Protein AF-A0A9D1J236-F1 (afdb_monomer)

Secondary structure (DSSP, 8-state):
--EEEE-HHHHHHHHHH--S-EEEEETTEEEE-SSHHHHHHHHHHHHHH-SSS-EEEEEEESSHHHHHHHHHHS-S---S-----------

pLDDT: mean 76.89, std 16.4, range [35.75, 91.06]

Organism: NCBI:txid2840830

Solvent-accessible surface area (backbone atoms only — not comparable to full-atom values): 5672 Å² total; per-residue (Å²): 138,70,71,35,72,41,40,56,69,60,52,54,59,50,55,75,74,48,86,60,57,36,35,44,36,39,97,91,44,76,42,61,50,75,42,73,67,44,39,52,50,50,39,50,57,46,57,77,70,22,93,82,60,46,38,71,30,33,74,48,55,76,34,70,67,47,43,52,54,47,54,75,71,54,52,90,63,91,76,87,86,76,82,86,82,79,79,90,74,91,130

Radius of gyration: 15.69 Å; Cα contacts (8 Å, |Δi|>4): 108; chains: 1; bounding box: 29×26×56 Å

Sequence (91 aa):
MRLYHVKPYKLLSLLEHSTGNLFLVTDGVCFSLKSRLAQLYAVKHLMERSEDGTVSAEIRCDSPRDKDLFLRNLSEKELLDTPDRTPSQAC

Foldseek 3Di:
DDKFFDQLVLLVVLLVVDDFWKWKAAPNDIFTCPDPVSSVVVSVVQVVPDPPRTGIIDMDTPDPVSVVSCPVSGDPDPDDDDPDDDDDDDD

Nearest PDB structures (foldseek):
  4xwj-assembly1_B  TM=5.658E-01  e=3.549E-02  Escherichia coli K-12
  2hpr-assembly1_A  TM=6.022E-01  e=1.754E-01  Bacillus subtilis
  4dim-assembly1_A  TM=5.896E-01  e=1.059E+00  Anaerococcus prevotii DSM 20548
  6no1-assembly1_B  TM=4.604E-01  e=4.287E+00  Blastocystis sp. ATCC 50177/Nand II

Structure (mmCIF, N/CA/C/O backbone):
data_AF-A0A9D1J236-F1
#
_entry.id   AF-A0A9D1J236-F1
#
loop_
_atom_site.group_PDB
_atom_site.id
_atom_site.type_symbol
_atom_site.label_atom_id
_atom_site.label_alt_id
_atom_site.label_comp_id
_atom_site.label_asym_id
_atom_site.label_entity_id
_atom_site.label_seq_id
_atom_site.pdbx_PDB_ins_code
_atom_site.Cartn_x
_atom_site.Cartn_y
_atom_site.Cartn_z
_atom_site.occupancy
_atom_site.B_iso_or_equiv
_atom_site.auth_seq_id
_atom_site.auth_comp_id
_atom_site.auth_asym_id
_atom_site.auth_atom_id
_atom_site.pdbx_PDB_model_num
ATOM 1 N N . MET A 1 1 ? -13.773 -7.387 -6.334 1.00 60.38 1 MET A N 1
ATOM 2 C CA . MET A 1 1 ? -12.770 -6.449 -5.783 1.00 60.38 1 MET A CA 1
ATOM 3 C C . MET A 1 1 ? -12.716 -6.680 -4.282 1.00 60.38 1 MET A C 1
ATOM 5 O O . MET A 1 1 ? -13.786 -6.823 -3.707 1.00 60.38 1 MET A O 1
ATOM 9 N N . ARG A 1 2 ? -11.529 -6.817 -3.674 1.00 66.88 2 ARG A N 1
ATOM 10 C CA . ARG A 1 2 ? -11.391 -7.002 -2.215 1.00 66.88 2 ARG A CA 1
ATOM 11 C C . ARG A 1 2 ? -10.964 -5.680 -1.586 1.00 66.88 2 ARG A C 1
ATOM 13 O O . ARG A 1 2 ? -9.959 -5.113 -2.011 1.00 66.88 2 ARG A O 1
ATOM 20 N N . LEU A 1 3 ? -11.750 -5.204 -0.626 1.00 78.62 3 LEU A N 1
ATOM 21 C CA . LEU A 1 3 ? -11.422 -4.050 0.201 1.00 78.62 3 LEU A CA 1
ATOM 22 C C . LEU A 1 3 ? -10.773 -4.555 1.486 1.00 78.62 3 LEU A C 1
ATOM 24 O O . LEU A 1 3 ? -11.241 -5.522 2.080 1.00 78.62 3 LEU A O 1
AT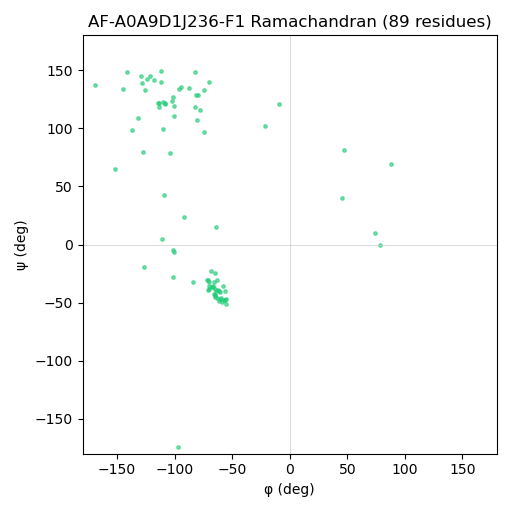OM 28 N N . TYR A 1 4 ? -9.691 -3.906 1.892 1.00 79.88 4 TYR A N 1
ATOM 29 C CA . TYR A 1 4 ? -8.975 -4.221 3.118 1.00 79.88 4 TYR A CA 1
ATOM 30 C C . TYR A 1 4 ? -9.151 -3.076 4.108 1.00 79.88 4 TYR A C 1
ATOM 32 O O . TYR A 1 4 ? -9.050 -1.911 3.721 1.00 79.88 4 TYR A O 1
ATOM 40 N N . HIS A 1 5 ? -9.343 -3.411 5.383 1.00 79.06 5 HIS A N 1
ATOM 41 C CA . HIS A 1 5 ? -9.145 -2.466 6.476 1.00 79.06 5 HIS A CA 1
ATOM 42 C C . HIS A 1 5 ? -7.651 -2.391 6.764 1.00 79.06 5 HIS A C 1
ATOM 44 O O . HIS A 1 5 ? -7.034 -3.343 7.245 1.00 79.06 5 HIS A O 1
ATOM 50 N N . VAL A 1 6 ? -7.044 -1.274 6.381 1.00 79.19 6 VAL A N 1
ATOM 51 C CA . VAL A 1 6 ? -5.597 -1.108 6.420 1.00 79.19 6 VAL A CA 1
ATOM 52 C C . VAL A 1 6 ? -5.224 -0.157 7.544 1.00 79.19 6 VAL A C 1
ATOM 54 O O . VAL A 1 6 ? -5.604 1.013 7.540 1.00 79.19 6 VAL A O 1
ATOM 57 N N . LYS A 1 7 ? -4.416 -0.658 8.481 1.00 83.19 7 LYS A N 1
ATOM 58 C CA . LYS A 1 7 ? -3.713 0.172 9.461 1.00 83.19 7 LYS A CA 1
ATO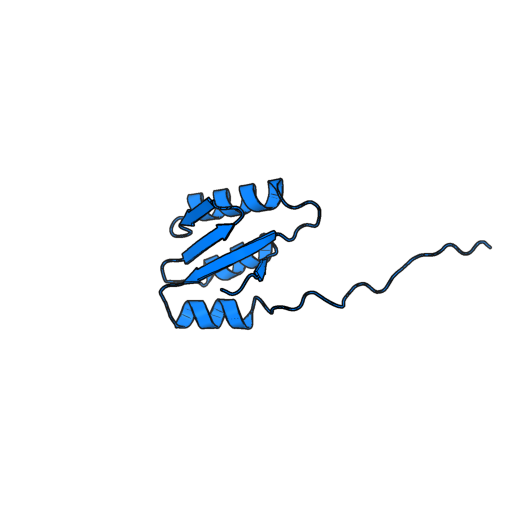M 59 C C . LYS A 1 7 ? -2.461 0.787 8.818 1.00 83.19 7 LYS A C 1
ATOM 61 O O . LYS A 1 7 ? -1.650 0.030 8.270 1.00 83.19 7 LYS A O 1
ATOM 66 N N . PRO A 1 8 ? -2.240 2.114 8.906 1.00 82.31 8 PRO A N 1
ATOM 67 C CA . PRO A 1 8 ? -1.141 2.790 8.207 1.00 82.31 8 PRO A CA 1
ATOM 68 C C . PRO A 1 8 ? 0.257 2.225 8.515 1.00 82.31 8 PRO A C 1
ATOM 70 O O . PRO A 1 8 ? 1.065 2.033 7.606 1.00 82.31 8 PRO A O 1
ATOM 73 N N . TYR A 1 9 ? 0.537 1.874 9.775 1.00 82.88 9 TYR A N 1
ATOM 74 C CA . TYR A 1 9 ? 1.825 1.281 10.166 1.00 82.88 9 TYR A CA 1
ATOM 75 C C . TYR A 1 9 ? 2.032 -0.121 9.571 1.00 82.88 9 TYR A C 1
ATOM 77 O O . TYR A 1 9 ? 3.138 -0.483 9.169 1.00 82.88 9 TYR A O 1
ATOM 85 N N . LYS A 1 10 ? 0.955 -0.910 9.481 1.00 85.12 10 LYS A N 1
ATOM 86 C CA . LYS A 1 10 ? 0.987 -2.269 8.935 1.00 85.12 10 LYS A CA 1
ATOM 87 C C . LYS A 1 10 ? 1.222 -2.228 7.429 1.00 85.12 10 LYS A C 1
ATOM 89 O O . LYS A 1 10 ? 2.001 -3.024 6.916 1.00 85.12 10 LYS A O 1
ATOM 94 N N . LEU A 1 11 ? 0.626 -1.251 6.743 1.00 86.81 11 LEU A N 1
ATOM 95 C CA . LEU A 1 11 ? 0.901 -0.983 5.333 1.00 86.81 11 LEU A CA 1
ATOM 96 C C . LEU A 1 11 ? 2.384 -0.675 5.096 1.00 86.81 11 LEU A C 1
ATOM 98 O O . LEU A 1 11 ? 2.998 -1.303 4.242 1.00 86.81 11 LEU A O 1
ATOM 102 N N . LEU A 1 12 ? 2.970 0.237 5.877 1.00 86.50 12 LEU A N 1
ATOM 103 C CA . LEU A 1 12 ? 4.397 0.577 5.796 1.00 86.50 12 LEU A CA 1
ATOM 104 C C . LEU A 1 12 ? 5.302 -0.646 5.962 1.00 86.50 12 LEU A C 1
ATOM 106 O O . LEU A 1 12 ? 6.193 -0.859 5.142 1.00 86.50 12 LEU A O 1
ATOM 110 N N . SER A 1 13 ? 5.032 -1.473 6.973 1.00 87.19 13 SER A N 1
ATOM 111 C CA . SER A 1 13 ? 5.797 -2.698 7.221 1.00 87.19 13 SER A CA 1
ATOM 112 C C . SER A 1 13 ? 5.702 -3.691 6.056 1.00 87.19 13 SER A C 1
ATOM 114 O O . SER A 1 13 ? 6.707 -4.279 5.659 1.00 87.19 13 SER A O 1
ATOM 116 N N . LEU A 1 14 ? 4.523 -3.853 5.446 1.00 88.69 14 LEU A N 1
ATOM 117 C CA . LEU A 1 14 ? 4.357 -4.730 4.282 1.00 88.69 14 LEU A CA 1
ATOM 118 C C . LEU A 1 14 ? 5.065 -4.189 3.038 1.00 88.69 14 LEU A C 1
ATOM 120 O O . LEU A 1 14 ? 5.635 -4.963 2.271 1.00 88.69 14 LEU A O 1
ATOM 124 N N . LEU A 1 15 ? 5.070 -2.868 2.855 1.00 88.75 15 LEU A N 1
ATOM 125 C CA . LEU A 1 15 ? 5.742 -2.224 1.729 1.00 88.75 15 LEU A CA 1
ATOM 126 C C . LEU A 1 15 ? 7.261 -2.395 1.775 1.00 88.75 15 LEU A C 1
ATOM 128 O O . LEU A 1 15 ? 7.877 -2.537 0.723 1.00 88.75 15 LEU A O 1
ATOM 132 N N . GLU A 1 16 ? 7.856 -2.461 2.966 1.00 87.44 16 GLU A N 1
A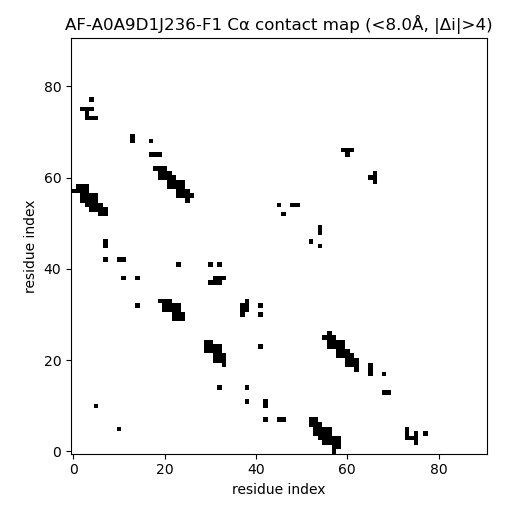TOM 133 C CA . GLU A 1 16 ? 9.292 -2.735 3.139 1.00 87.44 16 GLU A CA 1
ATOM 134 C C . GLU A 1 16 ? 9.702 -4.139 2.673 1.00 87.44 16 GLU A C 1
ATOM 136 O O . GLU A 1 16 ? 10.849 -4.348 2.288 1.00 87.44 16 GLU A O 1
ATOM 141 N N . HIS A 1 17 ? 8.761 -5.084 2.650 1.00 87.88 17 HIS A N 1
ATOM 142 C CA . HIS A 1 17 ? 8.988 -6.465 2.211 1.00 87.88 17 HIS A CA 1
ATOM 143 C C . HIS A 1 17 ? 8.484 -6.735 0.788 1.00 87.88 17 HIS A C 1
ATOM 145 O O . HIS A 1 17 ? 8.664 -7.835 0.257 1.00 87.88 17 HIS A O 1
ATOM 151 N N . SER A 1 18 ? 7.833 -5.746 0.179 1.00 85.88 18 SER A N 1
ATOM 152 C CA . SER A 1 18 ? 7.286 -5.839 -1.166 1.00 85.88 18 SER A CA 1
ATOM 153 C C . SER A 1 18 ? 8.355 -5.571 -2.223 1.00 85.88 18 SER A C 1
ATOM 155 O O . SER A 1 18 ? 9.298 -4.814 -1.994 1.00 85.88 18 SER A O 1
ATOM 157 N N . THR A 1 19 ? 8.230 -6.211 -3.384 1.00 82.31 19 THR A N 1
ATOM 158 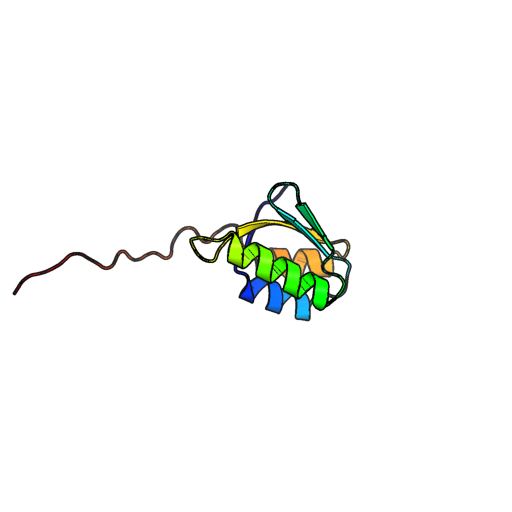C CA . THR A 1 19 ? 9.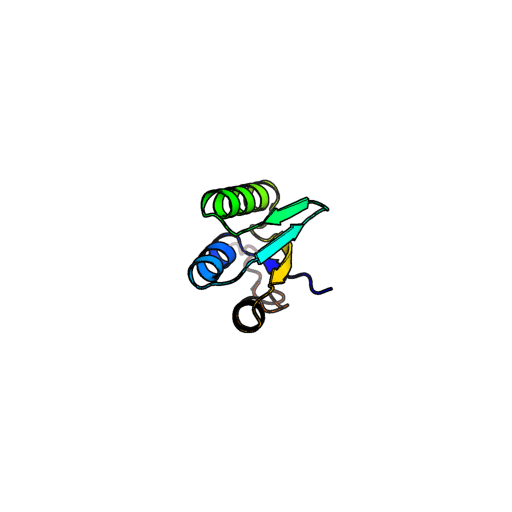266 -6.136 -4.436 1.00 82.31 19 THR A CA 1
ATOM 159 C C . THR A 1 19 ? 8.733 -5.717 -5.804 1.00 82.31 19 THR A C 1
ATOM 161 O O . THR A 1 19 ? 9.506 -5.277 -6.653 1.00 82.31 19 THR A O 1
ATOM 164 N N . GLY A 1 20 ? 7.428 -5.842 -6.035 1.00 82.94 20 GLY A N 1
ATOM 165 C CA . GLY A 1 20 ? 6.757 -5.471 -7.273 1.00 82.94 20 GLY A CA 1
ATOM 166 C C . GLY A 1 20 ? 6.105 -4.092 -7.227 1.00 82.94 20 GLY A C 1
ATOM 167 O O . GLY A 1 20 ? 6.225 -3.333 -6.266 1.00 82.94 20 GLY A O 1
ATOM 168 N N . ASN A 1 21 ? 5.380 -3.761 -8.298 1.00 86.94 21 ASN A N 1
ATOM 169 C CA . ASN A 1 21 ? 4.541 -2.569 -8.302 1.00 86.94 21 ASN A CA 1
ATOM 170 C C . ASN A 1 21 ? 3.291 -2.822 -7.458 1.00 86.94 21 ASN A C 1
ATOM 172 O O . ASN A 1 21 ? 2.600 -3.835 -7.629 1.00 86.94 21 ASN A O 1
ATOM 176 N N . LEU A 1 22 ? 2.993 -1.857 -6.593 1.00 89.94 22 LEU A N 1
ATOM 177 C CA . LEU A 1 22 ? 1.777 -1.826 -5.799 1.00 89.94 22 LEU A CA 1
ATOM 178 C C . LEU A 1 22 ? 1.012 -0.539 -6.037 1.00 89.94 22 LEU A C 1
ATOM 180 O O . LEU A 1 22 ? 1.593 0.546 -6.134 1.00 89.94 22 LEU A O 1
ATOM 184 N N . PHE A 1 23 ? -0.303 -0.687 -6.065 1.00 91.06 23 PHE A N 1
ATOM 185 C CA . PHE A 1 23 ? -1.237 0.414 -6.145 1.00 91.06 23 PHE A CA 1
ATOM 186 C C . PHE A 1 23 ? -2.234 0.316 -5.003 1.00 91.06 23 PHE A C 1
ATOM 188 O O . PHE A 1 23 ? -2.798 -0.747 -4.743 1.00 91.06 23 PHE A O 1
ATOM 195 N N . LEU A 1 24 ? -2.448 1.444 -4.342 1.00 89.81 24 LEU A N 1
ATOM 196 C CA . LEU A 1 24 ? -3.457 1.610 -3.311 1.00 89.81 24 LEU A CA 1
ATOM 197 C C . LEU A 1 24 ? -4.570 2.480 -3.878 1.00 89.81 24 LEU A C 1
ATOM 199 O O . LEU A 1 24 ? -4.312 3.608 -4.295 1.00 89.81 24 LEU A O 1
ATOM 203 N N . VAL A 1 25 ? -5.792 1.962 -3.896 1.00 88.94 25 VAL A N 1
ATOM 204 C CA . VAL A 1 25 ? -6.966 2.682 -4.388 1.00 88.94 25 VAL A CA 1
ATOM 205 C C . VAL A 1 25 ? -7.920 2.929 -3.225 1.00 88.94 25 VAL A C 1
ATOM 207 O O . VAL A 1 25 ? -8.360 1.991 -2.566 1.00 88.94 25 VAL A O 1
ATOM 210 N N . THR A 1 26 ? -8.231 4.193 -2.960 1.00 85.81 26 THR A N 1
ATOM 211 C CA . THR A 1 26 ? -9.130 4.627 -1.880 1.00 85.81 26 THR A CA 1
ATOM 212 C C . THR A 1 26 ? -9.911 5.852 -2.346 1.00 85.81 26 THR A C 1
ATOM 214 O O . THR A 1 26 ? -9.334 6.735 -2.974 1.00 85.81 26 THR A O 1
ATOM 217 N N . ASP A 1 27 ? -11.226 5.884 -2.119 1.00 79.25 27 ASP A N 1
ATOM 218 C CA . ASP A 1 27 ? -12.120 7.003 -2.471 1.00 79.25 27 ASP A CA 1
ATOM 219 C C . ASP A 1 27 ? -11.911 7.587 -3.886 1.00 79.25 27 ASP A C 1
ATOM 221 O O . ASP A 1 27 ? -11.899 8.802 -4.085 1.00 79.25 27 ASP A O 1
ATOM 225 N N . GLY A 1 28 ? -11.669 6.729 -4.882 1.00 80.62 28 GLY A N 1
ATOM 226 C CA . GLY A 1 28 ? -11.423 7.145 -6.271 1.00 80.62 28 GLY A CA 1
ATOM 227 C C . GLY A 1 28 ? -10.014 7.679 -6.565 1.00 80.62 28 GLY A C 1
ATOM 228 O O . GLY A 1 28 ? -9.712 7.986 -7.717 1.00 80.62 28 GLY A O 1
ATOM 229 N N . VAL A 1 29 ? -9.127 7.745 -5.570 1.00 85.19 29 VAL A N 1
ATOM 230 C CA . VAL A 1 29 ? -7.712 8.102 -5.727 1.00 85.19 29 VAL A CA 1
ATOM 231 C C . VAL A 1 29 ? -6.868 6.835 -5.836 1.00 85.19 29 VAL A C 1
ATOM 233 O O . VAL A 1 29 ? -7.027 5.905 -5.049 1.00 85.19 29 VAL A O 1
ATOM 236 N N . CYS A 1 30 ? -5.949 6.802 -6.803 1.00 89.50 30 CYS A N 1
ATOM 237 C CA . CYS A 1 30 ? -5.006 5.704 -7.001 1.00 89.50 30 CYS A CA 1
ATOM 238 C C . CYS A 1 30 ? -3.575 6.180 -6.726 1.00 89.50 30 CYS A C 1
ATOM 240 O O . CYS A 1 30 ? -3.057 7.053 -7.423 1.00 89.50 30 CYS A O 1
ATOM 242 N N . PHE A 1 31 ? -2.924 5.584 -5.730 1.00 89.81 31 PHE A N 1
ATOM 243 C CA . PHE A 1 31 ? -1.534 5.846 -5.375 1.00 89.81 31 PHE A CA 1
ATOM 244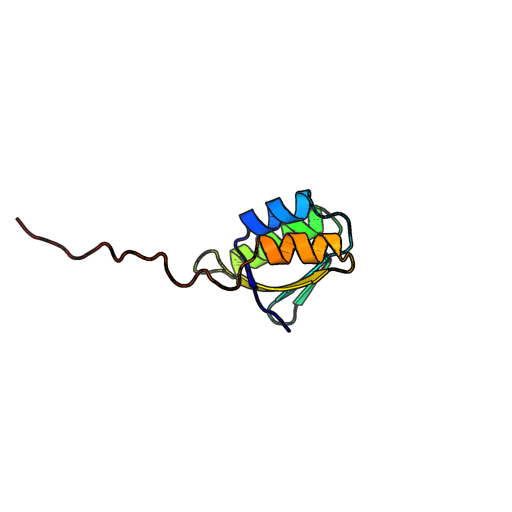 C C . PHE A 1 31 ? -0.634 4.734 -5.905 1.00 89.81 31 PHE A C 1
ATOM 246 O O . PHE A 1 31 ? -0.844 3.567 -5.586 1.00 89.81 31 PHE A O 1
ATOM 253 N N . SER A 1 32 ? 0.413 5.088 -6.653 1.00 90.56 32 SER A N 1
ATOM 254 C CA . SER A 1 32 ? 1.509 4.162 -6.956 1.00 90.56 32 SER A CA 1
ATOM 255 C C . SER A 1 32 ? 2.497 4.141 -5.791 1.00 90.56 32 SER A C 1
ATOM 257 O O . SER A 1 32 ? 3.119 5.154 -5.487 1.00 90.56 32 SER A O 1
ATOM 259 N N . LEU A 1 33 ? 2.685 2.989 -5.154 1.00 90.81 33 LEU A N 1
ATOM 260 C CA . LEU A 1 33 ? 3.524 2.839 -3.959 1.00 90.81 33 LEU A CA 1
ATOM 261 C C . LEU A 1 33 ? 4.981 2.471 -4.284 1.00 90.81 33 LEU A C 1
ATOM 263 O O . LEU A 1 33 ? 5.688 1.896 -3.458 1.00 90.81 33 LEU A O 1
ATOM 267 N N . LYS A 1 34 ? 5.443 2.798 -5.496 1.00 85.62 34 LYS A N 1
ATOM 268 C CA . LYS A 1 34 ? 6.765 2.404 -6.007 1.00 85.62 34 LYS A CA 1
ATOM 269 C C . LYS A 1 34 ? 7.931 3.137 -5.337 1.00 85.62 34 LYS A C 1
ATOM 271 O O . LYS A 1 34 ? 9.026 2.592 -5.251 1.00 85.62 34 LYS A O 1
ATOM 276 N N . SER A 1 35 ? 7.729 4.378 -4.895 1.00 87.62 35 SER A N 1
ATOM 277 C CA . SER A 1 35 ? 8.774 5.186 -4.254 1.00 87.62 35 SER A CA 1
ATOM 278 C C . SER A 1 35 ? 8.465 5.419 -2.781 1.00 87.62 35 SER A C 1
ATOM 280 O O . SER A 1 35 ? 7.302 5.554 -2.404 1.00 87.62 35 SER A O 1
ATOM 282 N N . ARG A 1 36 ? 9.501 5.547 -1.941 1.00 87.06 36 ARG A N 1
ATOM 283 C CA . ARG A 1 36 ? 9.320 5.831 -0.507 1.00 87.06 36 ARG A CA 1
ATOM 284 C C . ARG A 1 36 ? 8.538 7.125 -0.268 1.00 87.06 36 ARG A C 1
ATOM 286 O O . ARG A 1 36 ? 7.720 7.174 0.640 1.00 87.06 36 ARG A O 1
ATOM 293 N N . LEU A 1 37 ? 8.730 8.144 -1.110 1.00 89.56 37 LEU A N 1
ATOM 294 C CA . LEU A 1 37 ? 7.960 9.388 -1.037 1.00 89.56 37 LEU A CA 1
ATOM 295 C C . LEU A 1 37 ? 6.467 9.148 -1.297 1.00 89.56 37 LEU A C 1
ATOM 297 O O . LEU A 1 37 ? 5.635 9.629 -0.535 1.00 89.56 37 LEU A O 1
ATOM 301 N N . ALA A 1 38 ? 6.124 8.378 -2.333 1.00 89.19 38 ALA A N 1
ATOM 302 C CA . ALA A 1 38 ? 4.733 8.060 -2.636 1.00 89.19 38 ALA A CA 1
ATOM 303 C C . ALA A 1 38 ? 4.098 7.174 -1.552 1.00 89.19 38 ALA A C 1
ATOM 305 O O . ALA A 1 38 ? 2.938 7.374 -1.205 1.00 89.19 38 ALA A O 1
ATOM 306 N N . GLN A 1 39 ? 4.869 6.254 -0.963 1.00 88.44 39 GLN A N 1
ATOM 307 C CA . GLN A 1 39 ? 4.442 5.456 0.190 1.00 88.44 39 GLN A CA 1
ATOM 308 C C . GLN A 1 39 ? 4.129 6.341 1.402 1.00 88.44 39 GLN A C 1
ATOM 310 O O . GLN A 1 39 ? 3.061 6.212 1.991 1.00 88.44 39 GLN A O 1
ATOM 315 N N . LEU A 1 40 ? 5.026 7.269 1.750 1.00 88.88 40 LEU A N 1
ATOM 316 C CA . LEU A 1 40 ? 4.822 8.204 2.860 1.00 88.88 40 LEU A CA 1
ATOM 317 C C . LEU A 1 40 ? 3.637 9.139 2.606 1.00 88.88 40 LEU A C 1
ATOM 319 O O . LEU A 1 40 ? 2.860 9.393 3.521 1.00 88.88 40 LEU A O 1
ATOM 323 N N . TYR A 1 41 ? 3.471 9.619 1.372 1.00 89.12 41 TYR A N 1
ATOM 324 C CA . TYR A 1 41 ? 2.334 10.458 1.003 1.00 89.12 41 TYR A CA 1
ATOM 325 C C . TYR A 1 41 ? 1.010 9.696 1.100 1.00 89.12 41 TYR A C 1
ATOM 327 O O . TYR A 1 41 ? 0.064 10.203 1.695 1.00 89.12 41 TYR A O 1
ATOM 335 N N . ALA A 1 42 ? 0.957 8.461 0.592 1.00 87.12 42 ALA A N 1
ATOM 336 C CA . ALA A 1 42 ? -0.215 7.605 0.725 1.00 87.12 42 ALA A CA 1
ATOM 337 C C . ALA A 1 42 ? -0.547 7.350 2.202 1.00 87.12 42 ALA A C 1
ATOM 339 O O . ALA A 1 42 ? -1.687 7.520 2.607 1.00 87.12 42 ALA A O 1
ATOM 340 N N . VAL A 1 43 ? 0.447 7.027 3.034 1.00 86.25 43 VAL A N 1
ATOM 341 C CA . VAL A 1 43 ? 0.261 6.832 4.482 1.00 86.25 43 VAL A CA 1
ATOM 342 C C . VAL A 1 43 ? -0.259 8.096 5.159 1.00 86.25 43 VAL A C 1
ATOM 344 O O . VAL A 1 43 ? -1.222 8.013 5.914 1.00 86.25 43 VAL A O 1
ATOM 347 N N . LYS A 1 44 ? 0.333 9.263 4.876 1.00 87.69 44 LYS A N 1
ATOM 348 C CA . LYS A 1 44 ? -0.130 10.554 5.405 1.00 87.69 44 LYS A CA 1
ATOM 349 C C . LYS A 1 44 ? -1.589 10.804 5.026 1.00 87.69 44 LYS A C 1
ATOM 351 O O . LYS A 1 44 ? -2.394 11.109 5.896 1.00 87.69 44 LYS A O 1
ATOM 356 N N . HIS A 1 45 ? -1.927 10.607 3.753 1.00 85.56 45 HIS A N 1
ATOM 357 C CA . HIS A 1 45 ? -3.285 10.770 3.236 1.00 85.56 45 HIS A CA 1
ATOM 358 C C . HIS A 1 45 ? -4.279 9.818 3.911 1.00 85.56 45 HIS A C 1
ATOM 360 O O . HIS A 1 45 ? -5.384 10.222 4.258 1.00 85.56 45 HIS A O 1
ATOM 366 N N . LEU A 1 46 ? -3.881 8.563 4.145 1.00 82.56 46 LEU A N 1
ATOM 367 C CA . LEU A 1 46 ? -4.697 7.601 4.887 1.00 82.56 46 LEU A CA 1
ATOM 368 C C . LEU A 1 46 ? -4.892 8.031 6.346 1.00 82.56 46 LEU A C 1
ATOM 370 O O . LEU A 1 46 ? -6.000 7.942 6.857 1.00 82.56 46 LEU A O 1
ATOM 374 N N . MET A 1 47 ? -3.841 8.511 7.016 1.00 83.75 47 MET A N 1
ATOM 375 C CA . MET A 1 47 ? -3.922 8.978 8.404 1.00 83.75 47 MET A CA 1
ATOM 376 C C . MET A 1 47 ? -4.819 10.210 8.555 1.00 83.75 47 MET A C 1
ATOM 378 O O . MET A 1 47 ? -5.566 10.292 9.518 1.00 83.75 47 MET A O 1
ATOM 382 N N . GLU A 1 48 ? -4.779 11.143 7.604 1.00 85.50 48 GLU A 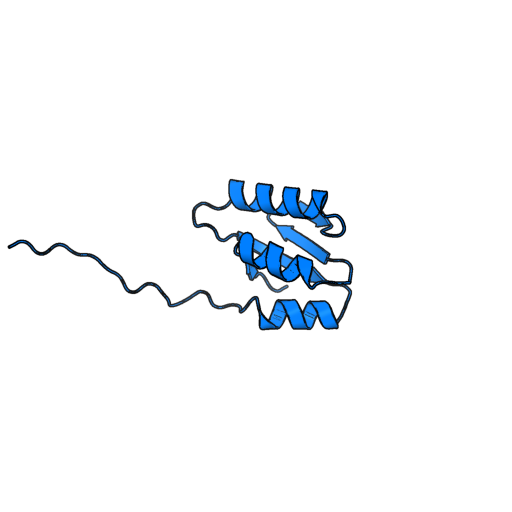N 1
ATOM 383 C CA . GLU A 1 48 ? -5.627 12.344 7.615 1.00 85.50 48 GLU A CA 1
ATOM 384 C C . GLU A 1 48 ? -7.114 12.034 7.401 1.00 85.50 48 GLU A C 1
ATOM 386 O O . GLU A 1 48 ? -7.967 12.828 7.785 1.00 85.50 48 GLU A O 1
ATOM 391 N N . ARG A 1 49 ? -7.429 10.891 6.783 1.00 79.00 49 ARG A N 1
ATOM 392 C CA . ARG A 1 49 ? -8.804 10.461 6.490 1.00 79.00 49 ARG A CA 1
ATOM 393 C C . ARG A 1 49 ? -9.369 9.432 7.456 1.00 79.00 49 ARG A C 1
ATOM 395 O O . ARG A 1 49 ? -10.528 9.054 7.328 1.00 79.00 49 ARG A O 1
ATOM 402 N N . SER A 1 50 ? -8.552 8.939 8.371 1.00 76.38 50 SER A N 1
ATOM 403 C CA . SER A 1 50 ? -8.943 7.877 9.277 1.00 76.38 50 SER A CA 1
ATOM 404 C C . SER A 1 50 ? -9.306 8.453 10.638 1.00 76.38 50 SER A C 1
ATOM 406 O O . SER A 1 50 ? -8.424 8.904 11.364 1.00 76.38 50 SER A O 1
ATOM 408 N N . GLU A 1 51 ? -10.588 8.411 10.997 1.00 71.81 51 GLU A N 1
ATOM 409 C CA . GLU A 1 51 ? -11.045 8.769 12.348 1.00 71.81 51 GLU A CA 1
ATOM 410 C C . GLU A 1 51 ? -10.597 7.713 13.381 1.00 71.81 51 GLU A C 1
ATOM 412 O O . GLU A 1 51 ? -10.225 8.056 14.503 1.00 71.81 51 GLU A O 1
ATOM 417 N N . ASP A 1 52 ? -10.502 6.444 12.9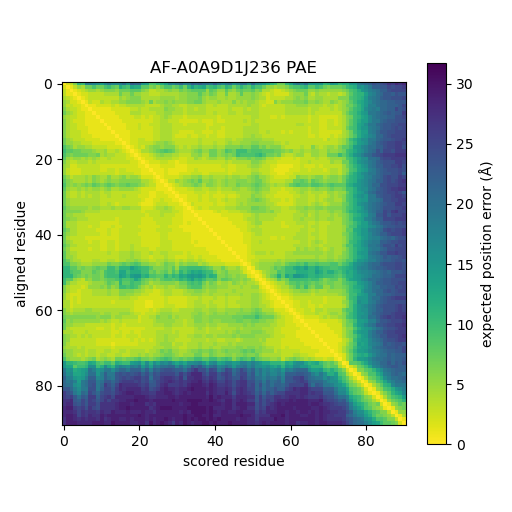58 1.00 71.31 52 ASP A N 1
ATOM 418 C CA . ASP A 1 52 ? -10.302 5.288 13.849 1.00 71.31 52 ASP A CA 1
ATOM 419 C C . ASP A 1 52 ? -8.914 4.631 13.696 1.00 71.31 52 ASP A C 1
ATOM 421 O O . ASP A 1 52 ? -8.639 3.559 14.240 1.00 71.31 52 ASP A O 1
ATOM 425 N N . GLY A 1 53 ? -8.035 5.211 12.876 1.00 67.88 53 GLY A N 1
ATOM 426 C CA . GLY A 1 53 ? -6.734 4.626 12.531 1.00 67.88 53 GLY A CA 1
ATOM 427 C C . GLY A 1 53 ? -6.784 3.440 11.549 1.00 67.88 53 GLY A C 1
ATOM 428 O O . GLY A 1 53 ? -5.757 2.789 11.330 1.00 67.88 53 GLY A O 1
ATOM 429 N N . THR A 1 54 ? -7.940 3.157 10.937 1.00 72.75 54 THR A N 1
ATOM 430 C CA . THR A 1 54 ? -8.097 2.230 9.804 1.00 72.75 54 THR A CA 1
ATOM 431 C C . THR A 1 54 ? -8.702 2.914 8.575 1.00 72.75 54 THR A C 1
ATOM 433 O O . THR A 1 54 ? -9.541 3.806 8.693 1.00 72.75 54 THR A O 1
ATOM 436 N N . VAL A 1 55 ? -8.274 2.515 7.374 1.00 76.56 55 VAL A N 1
ATOM 437 C CA . VAL A 1 55 ? -8.871 2.992 6.114 1.00 76.56 55 VAL A CA 1
ATOM 438 C C . VAL A 1 55 ? -9.242 1.814 5.233 1.00 76.56 55 VAL A C 1
ATOM 440 O O . VAL A 1 55 ? -8.474 0.859 5.105 1.00 76.56 55 VAL A O 1
ATOM 443 N N . SER A 1 56 ? -10.411 1.910 4.603 1.00 82.25 56 SER A N 1
ATOM 444 C CA . SER A 1 56 ? -10.845 0.963 3.581 1.00 82.25 56 SER A CA 1
ATOM 445 C C . SER A 1 56 ? -10.148 1.275 2.260 1.00 82.25 56 SER A C 1
ATOM 447 O O . SER A 1 56 ? -10.347 2.340 1.672 1.00 82.25 56 SER A O 1
ATOM 449 N N . ALA A 1 57 ? -9.319 0.349 1.785 1.00 84.44 57 ALA A N 1
ATOM 450 C CA . ALA A 1 57 ? -8.600 0.516 0.530 1.00 84.44 57 ALA A CA 1
ATOM 451 C C . ALA A 1 57 ? -8.521 -0.787 -0.266 1.00 84.44 57 ALA A C 1
ATOM 453 O O . ALA A 1 57 ? -8.437 -1.886 0.283 1.00 84.44 57 ALA A O 1
ATOM 454 N N . GLU A 1 58 ? -8.510 -0.658 -1.587 1.00 88.31 58 GLU A N 1
ATOM 455 C CA . GLU A 1 58 ? -8.155 -1.738 -2.495 1.00 88.31 58 GLU A CA 1
ATOM 456 C C . GLU A 1 58 ? -6.636 -1.733 -2.704 1.00 88.31 58 GLU A C 1
ATOM 458 O O . GLU A 1 58 ? -6.026 -0.691 -2.953 1.00 88.31 58 GLU A O 1
ATOM 463 N N . ILE A 1 59 ? -6.025 -2.915 -2.636 1.00 88.31 59 ILE A N 1
ATOM 464 C CA . ILE A 1 59 ? -4.605 -3.104 -2.932 1.00 88.31 59 ILE A CA 1
ATOM 465 C C . ILE A 1 59 ? -4.481 -3.948 -4.192 1.00 88.31 59 ILE A C 1
ATOM 467 O O . ILE A 1 59 ? -4.961 -5.083 -4.249 1.00 88.31 59 ILE A O 1
ATOM 471 N N . ARG A 1 60 ? -3.815 -3.389 -5.202 1.00 89.25 60 ARG A N 1
ATOM 472 C CA . ARG A 1 60 ? -3.483 -4.078 -6.448 1.00 89.25 60 ARG A CA 1
ATOM 473 C C . ARG A 1 60 ? -1.984 -4.313 -6.493 1.00 89.25 60 ARG A C 1
ATOM 475 O O . ARG A 1 60 ? -1.204 -3.367 -6.427 1.00 89.25 60 ARG A O 1
ATOM 482 N N . CYS A 1 61 ? -1.602 -5.574 -6.632 1.00 87.94 61 CYS A N 1
ATOM 483 C CA . CYS A 1 61 ? -0.211 -5.978 -6.796 1.00 87.94 61 CYS A CA 1
ATOM 484 C C . CYS A 1 61 ? -0.051 -6.658 -8.153 1.00 87.94 61 CYS A C 1
ATOM 486 O O . CYS A 1 61 ? -0.900 -7.468 -8.536 1.00 87.94 61 CYS A O 1
ATOM 488 N N . ASP A 1 62 ? 1.063 -6.410 -8.832 1.00 86.88 62 ASP A N 1
ATOM 489 C CA . ASP A 1 62 ? 1.385 -7.126 -10.073 1.00 86.88 62 ASP A CA 1
ATOM 490 C C . ASP A 1 62 ? 2.070 -8.474 -9.784 1.00 86.88 62 ASP A C 1
ATOM 492 O O . ASP A 1 62 ? 1.859 -9.463 -10.486 1.00 86.88 62 ASP A O 1
ATOM 496 N N . SER A 1 63 ? 2.846 -8.540 -8.698 1.00 87.75 63 SER A N 1
ATOM 497 C CA . SER A 1 63 ? 3.608 -9.723 -8.291 1.00 87.75 63 SER A CA 1
ATOM 498 C C . SER A 1 63 ? 2.736 -10.738 -7.536 1.00 87.75 63 SER A C 1
ATOM 500 O O . SER A 1 63 ? 2.102 -10.371 -6.542 1.00 87.75 63 SER A O 1
ATOM 502 N N . PRO A 1 64 ? 2.724 -12.030 -7.921 1.00 87.12 64 PRO A N 1
ATOM 503 C CA . PRO A 1 64 ? 2.003 -13.068 -7.181 1.00 87.12 64 PRO A CA 1
ATOM 504 C C . PRO A 1 64 ? 2.551 -13.269 -5.760 1.00 87.12 64 PRO A C 1
ATOM 506 O O . PRO A 1 64 ? 1.779 -13.564 -4.851 1.00 87.12 64 PRO A O 1
ATOM 509 N N . ARG A 1 65 ? 3.854 -13.040 -5.544 1.00 88.06 65 ARG A N 1
ATOM 510 C CA . ARG A 1 65 ? 4.472 -13.082 -4.210 1.00 88.06 65 ARG A CA 1
ATOM 511 C C . ARG A 1 65 ? 3.933 -11.971 -3.312 1.00 88.06 65 ARG A C 1
ATOM 513 O O . ARG A 1 65 ? 3.602 -12.225 -2.160 1.00 88.06 65 ARG A O 1
ATOM 520 N N . ASP A 1 66 ? 3.810 -10.759 -3.849 1.00 88.19 66 ASP A N 1
ATOM 521 C CA . ASP A 1 66 ? 3.274 -9.630 -3.088 1.00 88.19 66 ASP A CA 1
ATOM 522 C C . ASP A 1 66 ? 1.771 -9.815 -2.839 1.00 88.19 66 ASP A C 1
ATOM 524 O O . ASP A 1 66 ? 1.291 -9.510 -1.755 1.00 88.19 66 ASP A O 1
ATOM 528 N N . LYS A 1 67 ? 1.017 -10.390 -3.787 1.00 86.31 67 LYS A N 1
ATOM 529 C CA . LYS A 1 67 ? -0.387 -10.768 -3.537 1.00 86.31 67 LYS A CA 1
ATOM 530 C C . LYS A 1 67 ? -0.503 -11.696 -2.330 1.00 86.31 67 LYS A C 1
ATOM 532 O O . LYS A 1 67 ? -1.325 -11.441 -1.459 1.00 86.31 67 LYS A O 1
ATOM 537 N N . ASP A 1 68 ? 0.324 -12.737 -2.261 1.00 87.38 68 ASP A N 1
ATOM 538 C CA . ASP A 1 68 ? 0.323 -13.688 -1.145 1.00 87.38 68 ASP A CA 1
ATOM 539 C C . ASP A 1 68 ? 0.753 -13.029 0.179 1.00 87.38 68 ASP A C 1
ATOM 541 O O . ASP A 1 68 ? 0.092 -13.209 1.201 1.00 87.38 68 ASP A O 1
ATOM 545 N N . LEU A 1 69 ? 1.792 -12.182 0.155 1.00 87.69 69 LEU A N 1
ATOM 546 C CA . LEU A 1 69 ? 2.228 -11.397 1.315 1.00 87.69 69 LEU A CA 1
ATOM 547 C C . LEU A 1 69 ? 1.079 -10.551 1.879 1.00 87.69 69 LEU A C 1
ATOM 549 O O . LEU A 1 69 ? 0.803 -10.599 3.078 1.00 87.69 69 LEU A O 1
ATOM 553 N N . PHE A 1 70 ? 0.397 -9.790 1.026 1.00 85.81 70 PHE A N 1
ATOM 554 C CA . PHE A 1 70 ? -0.681 -8.904 1.453 1.00 85.81 70 PHE A CA 1
ATOM 555 C C . PHE A 1 70 ? -1.926 -9.689 1.878 1.00 85.81 70 PHE A C 1
ATOM 557 O O . PHE A 1 70 ? -2.509 -9.356 2.902 1.00 85.81 70 PHE A O 1
ATOM 564 N N . LEU A 1 71 ? -2.288 -10.774 1.186 1.00 83.56 71 LEU A N 1
ATOM 565 C CA . LEU A 1 71 ? -3.422 -11.629 1.561 1.00 83.56 71 LEU A CA 1
ATOM 566 C C . LEU A 1 71 ? -3.247 -12.301 2.927 1.00 83.56 71 LEU A C 1
ATOM 568 O O . LEU A 1 71 ? -4.212 -12.418 3.675 1.00 83.56 71 LEU A O 1
ATOM 572 N N . ARG A 1 72 ? -2.031 -12.745 3.263 1.00 83.62 72 ARG A N 1
ATOM 573 C CA . ARG A 1 72 ? -1.751 -13.390 4.557 1.00 83.62 72 ARG A CA 1
ATOM 574 C C . ARG A 1 72 ? -1.766 -12.416 5.727 1.00 83.62 72 ARG A C 1
ATOM 576 O O . ARG A 1 72 ? -2.054 -12.813 6.850 1.00 83.62 72 ARG A O 1
ATOM 583 N N . ASN A 1 73 ? -1.397 -11.162 5.474 1.00 82.50 73 ASN A N 1
ATOM 584 C CA . ASN A 1 73 ? -1.196 -10.170 6.525 1.00 82.50 73 ASN A CA 1
ATOM 585 C C . ASN A 1 73 ? -2.376 -9.206 6.670 1.00 82.50 73 ASN A C 1
ATOM 587 O O . ASN A 1 73 ? -2.604 -8.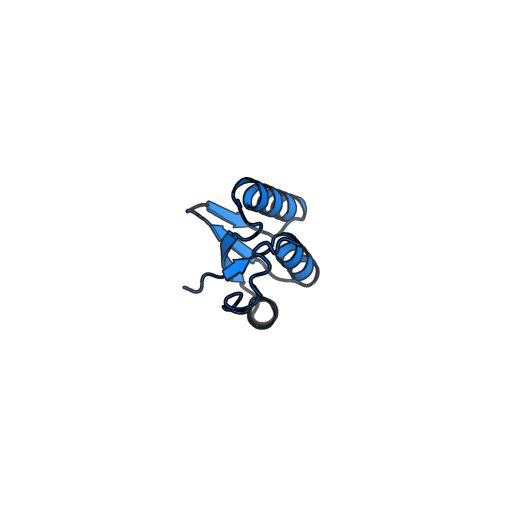692 7.765 1.00 82.50 73 ASN A O 1
ATOM 591 N N . LEU A 1 74 ? -3.129 -8.958 5.602 1.00 77.44 74 LEU A N 1
ATOM 592 C CA . LEU A 1 74 ? -4.343 -8.151 5.601 1.00 77.44 74 LEU A CA 1
ATOM 593 C C . LEU A 1 74 ? -5.543 -9.092 5.524 1.00 77.44 74 LEU A C 1
ATOM 595 O O . LEU A 1 74 ? -6.130 -9.320 4.469 1.00 77.44 74 LEU A O 1
ATOM 599 N N . SER A 1 75 ? -5.876 -9.681 6.666 1.00 61.16 75 SER A N 1
ATOM 600 C CA . SER A 1 75 ? -7.087 -10.480 6.810 1.00 61.16 75 SER A CA 1
ATOM 601 C C . SER A 1 75 ? -8.318 -9.574 6.769 1.00 61.16 75 SER A C 1
ATOM 603 O O . SER A 1 75 ? -8.346 -8.525 7.405 1.00 61.16 75 SER A O 1
ATOM 605 N N . GLU A 1 76 ? -9.371 -10.031 6.094 1.00 53.34 76 GLU A N 1
ATOM 606 C CA . GLU A 1 76 ? -10.711 -9.418 5.982 1.00 53.34 76 GLU A CA 1
ATOM 607 C C . GLU A 1 76 ? -11.476 -9.344 7.332 1.00 53.34 76 GLU A C 1
ATOM 609 O O . GLU A 1 76 ? -12.682 -9.130 7.372 1.00 53.34 76 GLU A O 1
ATOM 614 N N . LYS A 1 77 ? -10.788 -9.529 8.467 1.00 45.72 77 LYS A N 1
ATOM 615 C CA . LYS A 1 77 ? -11.347 -9.508 9.823 1.00 45.72 77 LYS A CA 1
ATOM 616 C C . LYS A 1 77 ? -10.440 -8.733 10.782 1.00 45.72 77 LYS A C 1
ATOM 618 O O . LYS A 1 77 ? -9.514 -9.296 11.353 1.00 45.72 77 LYS A O 1
ATOM 623 N N . GLU A 1 78 ? -10.794 -7.472 11.013 1.00 43.09 78 GLU A N 1
ATOM 624 C CA . GLU A 1 78 ? -10.705 -6.833 12.339 1.00 43.09 78 GLU A CA 1
ATOM 625 C C . GLU A 1 78 ? -12.129 -6.620 12.898 1.00 43.09 78 GLU A C 1
ATOM 627 O O . GLU A 1 78 ? -12.467 -5.578 13.443 1.00 43.09 78 GLU A O 1
ATOM 632 N N . LEU A 1 79 ? -12.994 -7.626 12.730 1.00 41.72 79 LEU A N 1
ATOM 633 C CA . LEU A 1 79 ? -14.249 -7.768 13.469 1.00 41.72 79 LEU A CA 1
ATOM 634 C C . LEU A 1 79 ? -13.989 -8.794 14.582 1.00 41.72 79 LEU A C 1
ATOM 636 O O . LEU A 1 79 ? -13.683 -9.945 14.271 1.00 41.72 79 LEU A O 1
ATOM 640 N N . LEU A 1 80 ? -14.147 -8.356 15.836 1.00 39.22 80 LEU A N 1
ATOM 641 C CA . LEU A 1 80 ? -13.853 -9.021 17.120 1.00 39.22 80 LEU A CA 1
ATOM 642 C C . LEU A 1 80 ? -12.428 -8.854 17.677 1.00 39.22 80 LEU A C 1
ATOM 644 O O . LEU A 1 80 ? -11.704 -9.830 17.826 1.00 39.22 80 LEU A O 1
ATOM 648 N N . ASP A 1 81 ? -12.086 -7.638 18.107 1.00 35.75 81 ASP A N 1
ATOM 649 C CA . ASP A 1 81 ? -11.424 -7.485 19.415 1.00 35.75 81 ASP A CA 1
ATOM 650 C C . ASP A 1 81 ? -11.732 -6.108 20.033 1.00 35.75 81 ASP A C 1
ATOM 652 O O . ASP A 1 81 ? -10.880 -5.239 20.199 1.00 35.75 81 ASP A O 1
ATOM 656 N N . THR A 1 82 ? -13.008 -5.884 20.347 1.00 43.16 82 THR A N 1
ATOM 657 C CA . THR A 1 82 ? -13.389 -4.986 21.441 1.00 43.16 82 THR A CA 1
ATOM 658 C C . THR A 1 82 ? -13.961 -5.844 22.565 1.00 43.16 82 THR A C 1
ATOM 660 O O . THR A 1 82 ? -15.138 -6.204 22.520 1.00 43.16 82 THR A O 1
ATOM 663 N N . PRO A 1 83 ? -13.195 -6.172 23.618 1.00 42.72 83 PRO A N 1
ATOM 664 C CA . PRO A 1 83 ? -13.803 -6.312 24.920 1.00 42.72 83 PRO A CA 1
ATOM 665 C C . PRO A 1 83 ? -14.102 -4.897 25.408 1.00 42.72 83 PRO A C 1
ATOM 667 O O . PRO A 1 83 ? -13.238 -4.174 25.906 1.00 42.72 83 PRO A O 1
ATOM 670 N N . ASP A 1 84 ? -15.352 -4.519 25.181 1.00 46.03 84 ASP A N 1
ATOM 671 C CA . ASP A 1 84 ? -16.138 -3.615 26.003 1.00 46.03 84 ASP A CA 1
ATOM 672 C C . ASP A 1 84 ? -15.583 -3.536 27.444 1.00 46.03 84 ASP A C 1
ATOM 674 O O . ASP A 1 84 ? -15.722 -4.454 28.256 1.00 46.03 84 ASP A O 1
ATOM 678 N N . ARG A 1 85 ? -14.860 -2.455 27.746 1.00 42.94 85 ARG A N 1
ATOM 679 C CA . ARG A 1 85 ? -14.517 -2.057 29.113 1.00 42.94 85 ARG A CA 1
ATOM 680 C C . ARG A 1 85 ? -14.925 -0.609 29.290 1.00 42.94 85 ARG A C 1
ATOM 682 O O . ARG A 1 85 ? -14.095 0.293 29.262 1.00 42.94 85 ARG A O 1
ATOM 689 N N . THR A 1 86 ? -16.210 -0.390 29.519 1.00 45.84 86 THR A N 1
ATOM 690 C CA . THR A 1 86 ? -16.670 0.183 30.794 1.00 45.84 86 THR A CA 1
ATOM 691 C C . THR A 1 86 ? -18.192 0.079 30.885 1.00 45.84 86 THR A C 1
ATOM 693 O O . THR A 1 86 ? -18.905 0.416 29.947 1.00 45.84 86 THR A O 1
ATOM 696 N N . PRO A 1 87 ? -18.702 -0.305 32.062 1.00 44.03 87 PRO A N 1
ATOM 697 C CA . PRO A 1 87 ? -19.278 0.774 32.848 1.00 44.03 87 PRO A CA 1
ATOM 698 C C . PRO A 1 87 ? -18.760 0.799 34.286 1.00 44.03 87 PRO A C 1
ATOM 700 O O . PRO A 1 87 ? -18.495 -0.219 34.918 1.00 44.03 87 PRO A O 1
ATOM 703 N N . SER A 1 88 ? -18.628 2.032 34.763 1.00 48.34 88 SER A N 1
ATOM 704 C CA . SER A 1 88 ? -18.795 2.478 36.143 1.00 48.34 88 SER A CA 1
ATOM 705 C C . SER A 1 88 ? -19.386 1.443 37.124 1.00 48.34 88 SER A C 1
ATOM 707 O O . SER A 1 88 ? -20.532 1.022 36.988 1.00 48.34 88 SER A O 1
ATOM 709 N N . GLN A 1 89 ? -18.622 1.127 38.168 1.00 42.94 89 GLN A N 1
ATOM 710 C CA . GLN A 1 89 ? -19.106 0.934 39.540 1.00 42.94 89 GLN A CA 1
ATOM 711 C C . GLN A 1 89 ? -18.136 1.779 40.388 1.00 42.94 89 GLN A C 1
ATOM 713 O O . GLN A 1 89 ? -16.932 1.564 40.311 1.00 42.94 89 GLN A O 1
ATOM 718 N N . ALA A 1 90 ? -18.510 2.919 40.976 1.00 47.22 90 ALA A N 1
ATOM 719 C CA . ALA A 1 90 ? -19.457 3.076 42.078 1.00 47.22 90 ALA A CA 1
ATOM 720 C C . ALA A 1 90 ? -19.168 2.074 43.204 1.00 47.22 90 ALA A C 1
ATOM 722 O O . ALA A 1 90 ? -19.792 1.020 43.255 1.00 47.22 90 ALA A O 1
ATOM 723 N N . CYS A 1 91 ? -18.186 2.421 44.039 1.00 41.09 91 CYS A N 1
ATOM 724 C CA . CYS A 1 91 ? -18.115 2.204 45.487 1.00 41.09 91 CYS A CA 1
ATOM 725 C C . CYS A 1 91 ? -16.972 3.067 46.036 1.00 41.09 91 CYS A C 1
ATOM 727 O O . CYS A 1 91 ? -15.866 3.000 45.454 1.00 41.09 91 CYS A O 1
#

Mean predicted aligned error: 9.48 Å